Protein AF-A0A7S2T507-F1 (afdb_monomer_lite)

Sequence (105 aa):
SSRSRRGSNAIGRHHHHQTPARRMTPAATMGLSSGNIRRGAFILFEGVDRCGKSTQCKLLVQSLQSRGIEAELWRYPDRTTAIGQMIDKYLQSKEDMNDAAIHLL

pLDDT: mean 72.39, std 19.76, range [39.88, 98.56]

Radius of gyration: 39.28 Å; chains: 1; bounding box: 44×30×130 Å

Structure (mmCIF, N/CA/C/O backbone):
data_AF-A0A7S2T507-F1
#
_entry.id   AF-A0A7S2T507-F1
#
loop_
_atom_site.group_PDB
_atom_site.id
_atom_site.type_symbol
_atom_site.label_atom_id
_atom_site.label_alt_id
_atom_site.label_comp_id
_atom_site.label_asym_id
_atom_site.label_entity_id
_atom_site.label_seq_id
_atom_site.pdbx_PDB_ins_code
_atom_site.Cartn_x
_atom_site.Cartn_y
_atom_site.Cartn_z
_atom_site.occupancy
_atom_site.B_iso_or_equiv
_atom_site.auth_seq_id
_atom_site.auth_comp_id
_atom_site.auth_asym_id
_atom_site.auth_atom_id
_atom_site.pdbx_PDB_model_num
ATOM 1 N N . SER A 1 1 ? 25.177 -12.514 114.532 1.00 41.50 1 SER A N 1
ATOM 2 C CA . SER A 1 1 ? 24.387 -13.461 113.726 1.00 41.50 1 SER A CA 1
ATOM 3 C C . SER A 1 1 ? 24.716 -13.328 112.254 1.00 41.50 1 SER A C 1
ATOM 5 O O . SER A 1 1 ? 24.527 -12.253 111.709 1.00 41.50 1 SER A O 1
ATOM 7 N N . SER A 1 2 ? 25.248 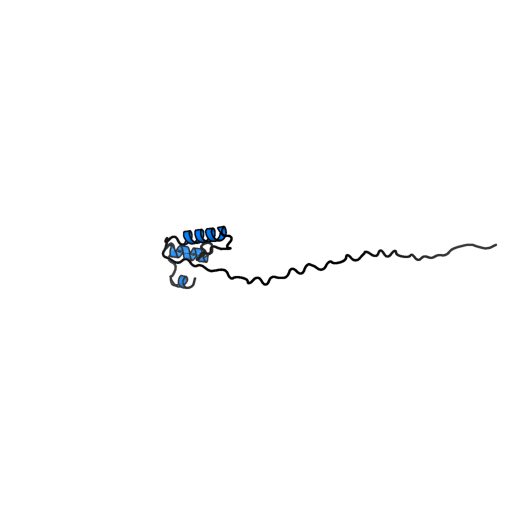-14.419 111.680 1.00 40.66 2 SER A N 1
ATOM 8 C CA . SER A 1 2 ? 25.050 -14.944 110.305 1.00 40.66 2 SER A CA 1
ATOM 9 C C . SER A 1 2 ? 25.061 -13.979 109.100 1.00 40.66 2 SER A C 1
ATOM 11 O O . SER A 1 2 ? 24.116 -13.232 108.894 1.00 40.66 2 SER A O 1
ATOM 13 N N . ARG A 1 3 ? 26.159 -13.997 108.314 1.00 42.72 3 ARG A N 1
ATOM 14 C CA . ARG A 1 3 ? 26.338 -14.621 106.961 1.00 42.72 3 ARG A CA 1
ATOM 15 C C . ARG A 1 3 ? 25.483 -13.981 105.843 1.00 42.72 3 ARG A C 1
ATOM 17 O O . ARG A 1 3 ? 24.271 -14.023 105.912 1.00 42.72 3 ARG A O 1
ATOM 24 N N . SER A 1 4 ? 26.037 -13.291 104.838 1.00 45.72 4 SER A N 1
ATOM 25 C CA . SER A 1 4 ? 26.939 -13.700 103.730 1.00 45.72 4 SER A CA 1
ATOM 26 C C . SER A 1 4 ? 26.265 -14.416 102.538 1.00 45.72 4 SER A C 1
ATOM 28 O O . SER A 1 4 ? 26.037 -15.617 102.602 1.00 45.72 4 SER A O 1
ATOM 30 N N . ARG A 1 5 ? 26.208 -13.665 101.419 1.00 48.84 5 ARG A N 1
ATOM 31 C CA . ARG A 1 5 ? 26.455 -14.010 99.991 1.00 48.84 5 ARG A CA 1
ATOM 32 C C . ARG A 1 5 ? 25.445 -14.828 99.143 1.00 48.84 5 ARG A C 1
ATOM 34 O O . ARG A 1 5 ? 25.267 -16.013 99.356 1.00 48.84 5 ARG A O 1
ATOM 41 N N . ARG A 1 6 ? 25.100 -14.170 98.013 1.00 43.81 6 ARG A N 1
ATOM 42 C CA . ARG A 1 6 ? 25.125 -14.580 96.576 1.00 43.81 6 ARG A CA 1
ATOM 43 C C . ARG A 1 6 ? 24.134 -15.617 96.009 1.00 43.81 6 ARG A C 1
ATOM 45 O O . ARG A 1 6 ? 24.029 -16.725 96.508 1.00 43.81 6 ARG A O 1
ATOM 52 N N . GLY A 1 7 ? 23.641 -15.274 94.805 1.00 39.88 7 GLY A N 1
ATOM 53 C CA . GLY A 1 7 ? 23.166 -16.169 93.728 1.00 39.88 7 GLY A CA 1
ATOM 54 C C . GLY A 1 7 ? 21.783 -15.755 93.198 1.00 39.88 7 GLY A C 1
ATOM 55 O O . GLY A 1 7 ? 20.830 -15.881 93.947 1.00 39.88 7 GLY A O 1
ATOM 56 N N . SER A 1 8 ? 21.650 -15.047 92.062 1.00 47.00 8 SER A N 1
ATOM 57 C CA . SER A 1 8 ? 21.448 -15.578 90.681 1.00 47.00 8 SER A CA 1
ATOM 58 C C . SER A 1 8 ? 20.099 -16.328 90.533 1.00 47.00 8 SER A C 1
ATOM 60 O O . SER A 1 8 ? 19.819 -17.185 91.351 1.00 47.00 8 SER A O 1
ATOM 62 N N . ASN A 1 9 ? 19.220 -16.144 89.537 1.00 41.12 9 ASN A N 1
ATOM 63 C CA . ASN A 1 9 ? 19.428 -15.826 88.125 1.00 41.12 9 ASN A CA 1
ATOM 64 C C . ASN A 1 9 ? 18.099 -15.447 87.399 1.00 41.12 9 ASN A C 1
ATOM 66 O O . ASN A 1 9 ? 17.014 -15.612 87.945 1.00 41.12 9 ASN A O 1
ATOM 70 N N . ALA A 1 10 ? 18.262 -14.967 86.161 1.00 47.50 10 ALA A N 1
ATOM 71 C CA . ALA A 1 10 ? 17.346 -14.448 85.129 1.00 47.50 10 ALA A CA 1
ATOM 72 C C . ALA A 1 10 ? 16.007 -15.174 84.822 1.00 47.50 10 ALA A C 1
ATOM 74 O O . ALA A 1 10 ? 15.852 -16.352 85.115 1.00 47.50 10 ALA A O 1
ATOM 75 N N . ILE A 1 11 ? 15.097 -14.491 84.096 1.00 49.03 11 ILE A N 1
ATOM 76 C CA . ILE A 1 11 ? 14.716 -14.784 82.684 1.00 49.03 11 ILE A CA 1
ATOM 77 C C . ILE A 1 11 ? 13.683 -13.745 82.181 1.00 49.03 11 ILE A C 1
ATOM 79 O O . ILE A 1 11 ? 12.682 -13.458 82.836 1.00 49.03 11 ILE A O 1
ATOM 83 N N . GLY A 1 12 ? 13.970 -13.157 81.014 1.00 48.12 12 GLY A N 1
ATOM 84 C CA . GLY A 1 12 ? 13.226 -12.064 80.384 1.00 48.12 12 GLY A CA 1
ATOM 85 C C . GLY A 1 12 ? 11.920 -12.477 79.699 1.00 48.12 12 GLY A C 1
ATOM 86 O O . GLY A 1 12 ? 11.729 -13.623 79.298 1.00 48.12 12 GLY A O 1
ATOM 87 N N . ARG A 1 13 ? 11.015 -11.505 79.544 1.00 49.97 13 ARG A N 1
ATOM 88 C CA . ARG A 1 13 ? 9.769 -11.633 78.779 1.00 49.97 13 ARG A CA 1
ATOM 89 C C . ARG A 1 13 ? 9.861 -10.770 77.523 1.00 49.97 13 ARG A C 1
ATOM 91 O O . ARG A 1 13 ? 9.996 -9.554 77.608 1.00 49.97 13 ARG A O 1
ATOM 98 N N . HIS A 1 14 ? 9.815 -11.428 76.369 1.00 43.94 14 HIS A N 1
ATOM 99 C CA . HIS A 1 14 ? 9.805 -10.807 75.049 1.00 43.94 14 HIS A CA 1
ATOM 100 C C . HIS A 1 14 ? 8.446 -10.151 74.758 1.00 43.94 14 HIS A C 1
ATOM 102 O O . HIS A 1 14 ? 7.394 -10.761 74.945 1.00 43.94 14 HIS A O 1
ATOM 108 N N . HIS A 1 15 ? 8.480 -8.907 74.275 1.00 49.88 15 HIS A N 1
ATOM 109 C CA . HIS A 1 15 ? 7.324 -8.178 73.760 1.00 49.88 15 HIS A CA 1
ATOM 110 C C . HIS A 1 15 ? 6.925 -8.716 72.375 1.00 49.88 15 HIS A C 1
ATOM 112 O O . HIS A 1 15 ? 7.705 -8.634 71.429 1.00 49.88 15 HIS A O 1
ATOM 118 N N . HIS A 1 16 ? 5.699 -9.232 72.241 1.00 45.53 16 HIS A N 1
ATOM 119 C CA . HIS A 1 16 ? 5.091 -9.546 70.946 1.00 45.53 16 HIS A CA 1
ATOM 120 C C . HIS A 1 16 ? 4.369 -8.312 70.393 1.00 45.53 16 HIS A C 1
ATOM 122 O O . HIS A 1 16 ? 3.363 -7.864 70.938 1.00 45.53 16 HIS A O 1
ATOM 128 N N . HIS A 1 17 ? 4.893 -7.769 69.297 1.00 48.47 17 HIS A N 1
ATOM 129 C CA . HIS A 1 17 ? 4.281 -6.700 68.516 1.00 48.47 17 HIS A CA 1
ATOM 130 C C . HIS A 1 17 ? 3.393 -7.343 67.436 1.00 48.47 17 HIS A C 1
ATOM 132 O O . HIS A 1 17 ? 3.904 -7.934 66.487 1.00 48.47 17 HIS A O 1
ATOM 138 N N . GLN A 1 18 ? 2.068 -7.303 67.608 1.00 47.41 18 GLN A N 1
ATOM 139 C CA . GLN A 1 18 ? 1.107 -7.728 66.582 1.00 47.41 18 GLN A CA 1
ATOM 140 C C . GLN A 1 18 ? 0.827 -6.562 65.628 1.00 47.41 18 GLN A C 1
ATOM 142 O O . GLN A 1 18 ? 0.365 -5.502 66.044 1.00 47.41 18 GLN A O 1
ATOM 147 N N . THR A 1 19 ? 1.109 -6.758 64.344 1.00 52.56 19 THR A N 1
ATOM 148 C CA . THR A 1 19 ? 0.754 -5.838 63.254 1.00 52.56 19 THR A CA 1
ATOM 149 C C . THR A 1 19 ? -0.685 -6.123 62.799 1.00 52.56 19 THR A C 1
ATOM 151 O O . THR A 1 19 ? -1.040 -7.297 62.672 1.00 52.56 19 THR A O 1
ATOM 154 N N . PRO A 1 20 ? -1.540 -5.118 62.528 1.00 52.94 20 PRO A N 1
ATOM 155 C CA . PRO A 1 2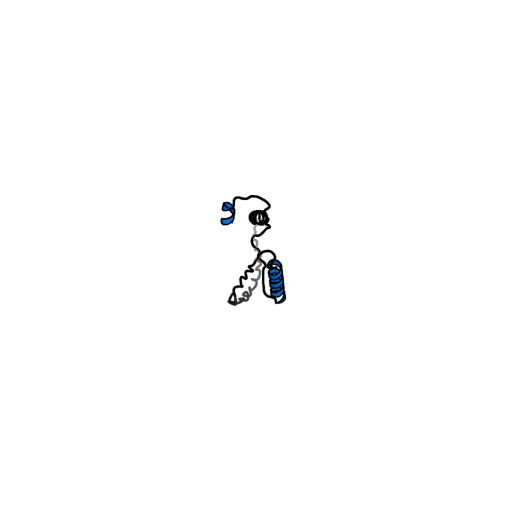0 ? -2.903 -5.380 62.078 1.00 52.94 20 PRO A CA 1
ATOM 156 C C . PRO A 1 20 ? -2.922 -5.843 60.614 1.00 52.94 20 PRO A C 1
ATOM 158 O O . PRO A 1 20 ? -2.289 -5.248 59.741 1.00 52.94 20 PRO A O 1
ATOM 161 N N . ALA A 1 21 ? -3.682 -6.904 60.340 1.00 54.44 21 ALA A N 1
ATOM 162 C CA . ALA A 1 21 ? -3.933 -7.399 58.994 1.00 54.44 21 ALA A CA 1
ATOM 163 C C . ALA A 1 21 ? -4.705 -6.349 58.173 1.00 54.44 21 ALA A C 1
ATOM 165 O O . ALA A 1 21 ? -5.840 -5.987 58.486 1.00 54.44 21 ALA A O 1
ATOM 166 N N . ARG A 1 22 ? -4.079 -5.849 57.103 1.00 53.53 22 ARG A N 1
ATOM 167 C CA . ARG A 1 22 ? -4.688 -4.936 56.131 1.00 53.53 22 ARG A CA 1
ATOM 168 C C . ARG A 1 22 ? -5.841 -5.655 55.421 1.00 53.53 22 ARG A C 1
ATOM 170 O O . ARG A 1 22 ? -5.624 -6.627 54.705 1.00 53.53 22 ARG A O 1
ATOM 177 N N . ARG A 1 23 ? -7.066 -5.162 55.621 1.00 52.69 23 ARG A N 1
ATOM 178 C CA . ARG A 1 23 ? -8.290 -5.629 54.955 1.00 52.69 23 ARG A CA 1
ATOM 179 C C . ARG A 1 23 ? -8.111 -5.531 53.434 1.00 52.69 23 ARG A C 1
ATOM 181 O O . ARG A 1 23 ? -8.061 -4.430 52.893 1.00 52.69 23 ARG A O 1
ATOM 188 N N . MET A 1 24 ? -7.980 -6.670 52.754 1.00 51.16 24 MET A N 1
ATOM 189 C CA . MET A 1 24 ? -7.990 -6.729 51.292 1.00 51.16 24 MET A CA 1
ATOM 190 C C . MET A 1 24 ? -9.420 -6.462 50.814 1.00 51.16 24 MET A C 1
ATOM 192 O O . MET A 1 24 ? -10.334 -7.230 51.104 1.00 51.16 24 MET A O 1
ATOM 196 N N . THR A 1 25 ? -9.630 -5.352 50.114 1.00 62.62 25 THR A N 1
ATOM 197 C CA . THR A 1 25 ? -10.830 -5.149 49.297 1.00 62.62 25 THR A CA 1
ATOM 198 C C . THR A 1 25 ? -10.776 -6.121 48.116 1.00 62.62 25 THR A C 1
ATOM 200 O O . THR A 1 25 ? -9.706 -6.239 47.510 1.00 62.62 25 THR A O 1
ATOM 203 N N . PRO A 1 26 ? -11.873 -6.809 47.756 1.00 51.44 26 PRO A N 1
ATOM 204 C CA . PRO A 1 26 ? -11.884 -7.619 46.550 1.00 51.44 26 PRO A CA 1
ATOM 205 C C . PRO A 1 26 ? -11.689 -6.694 45.346 1.00 51.44 26 PRO A C 1
ATOM 207 O O . PRO A 1 26 ? -12.319 -5.639 45.251 1.00 51.44 26 PRO A O 1
ATOM 210 N N . ALA A 1 27 ? -10.762 -7.072 44.466 1.00 58.72 27 ALA A N 1
ATOM 211 C CA . ALA A 1 27 ? -10.574 -6.429 43.178 1.00 58.72 27 ALA A CA 1
ATOM 212 C C . ALA A 1 27 ? -11.922 -6.402 42.450 1.00 58.72 27 ALA A C 1
ATOM 214 O O . ALA A 1 27 ? -12.609 -7.421 42.382 1.00 58.72 27 ALA A O 1
ATOM 215 N N . ALA A 1 28 ? -12.309 -5.231 41.946 1.00 57.88 28 ALA A N 1
ATOM 216 C CA . ALA A 1 28 ? -13.467 -5.105 41.082 1.00 57.88 28 ALA A CA 1
ATOM 217 C C . ALA A 1 28 ? -13.311 -6.102 39.929 1.00 57.88 28 ALA A C 1
ATOM 219 O O . ALA A 1 28 ? -12.367 -6.004 39.143 1.00 57.88 28 ALA A O 1
ATOM 220 N N . THR A 1 29 ? -14.213 -7.081 39.860 1.00 53.47 29 THR A N 1
ATOM 221 C CA . THR A 1 29 ? -14.377 -7.950 38.698 1.00 53.47 29 THR A CA 1
ATOM 222 C C . THR A 1 29 ? -14.739 -7.052 37.522 1.00 53.47 29 THR A C 1
ATOM 224 O O . THR A 1 29 ? -15.903 -6.722 37.306 1.00 53.47 29 THR A O 1
ATOM 227 N N . MET A 1 30 ? -13.723 -6.604 36.788 1.00 58.19 30 MET A N 1
ATOM 228 C CA . MET A 1 30 ? -13.877 -6.058 35.452 1.00 58.19 30 MET A CA 1
ATOM 229 C C . MET A 1 30 ? -14.452 -7.188 34.611 1.00 58.19 30 MET A C 1
ATOM 231 O O . MET A 1 30 ? -13.734 -8.109 34.224 1.00 58.19 30 MET A O 1
ATOM 235 N N . GLY A 1 31 ? -15.769 -7.163 34.407 1.00 55.50 31 GLY A N 1
ATOM 236 C CA . GLY A 1 31 ? -16.419 -8.056 33.467 1.00 55.50 31 GLY A CA 1
ATOM 237 C C . GLY A 1 31 ? -15.700 -7.921 32.133 1.00 55.50 31 GLY A C 1
ATOM 238 O O . GLY A 1 31 ? -15.701 -6.841 31.542 1.00 55.50 31 GLY A O 1
ATOM 239 N N . LEU A 1 32 ? -15.054 -8.999 31.683 1.00 59.16 32 LEU A N 1
ATOM 240 C CA . LEU A 1 32 ? -14.648 -9.112 30.293 1.00 59.16 32 LEU A CA 1
ATOM 241 C C . LEU A 1 32 ? -15.946 -9.097 29.494 1.00 59.16 32 LEU A C 1
ATOM 243 O O . LEU A 1 32 ? -16.630 -10.114 29.374 1.00 59.16 32 LEU A O 1
ATOM 247 N N . SER A 1 33 ? -16.316 -7.924 28.987 1.00 63.16 33 SER A N 1
ATOM 248 C CA . SER A 1 33 ? -17.284 -7.842 27.915 1.00 63.16 33 SER A CA 1
ATOM 249 C C . SER A 1 33 ? -16.728 -8.714 26.797 1.00 63.16 33 SER A C 1
ATOM 251 O O . SER A 1 33 ? -15.648 -8.464 26.263 1.00 63.16 33 SER A O 1
ATOM 253 N N . SER A 1 34 ? -17.440 -9.793 26.479 1.00 67.12 34 SER A N 1
ATOM 254 C CA . SER A 1 34 ? -17.199 -10.600 25.288 1.00 67.12 34 SER A CA 1
ATOM 255 C C . SER A 1 34 ? -17.592 -9.755 24.075 1.00 67.12 34 SER A C 1
ATOM 257 O O . SER A 1 34 ? -18.606 -9.986 23.422 1.00 67.12 34 SER A O 1
ATOM 259 N N . GLY A 1 35 ? -16.843 -8.678 23.840 1.00 65.38 35 GLY A N 1
ATOM 260 C CA . GLY A 1 35 ? -16.969 -7.855 22.659 1.00 65.38 35 GLY A CA 1
ATOM 261 C C . GLY A 1 35 ? -16.677 -8.755 21.476 1.00 65.38 35 GLY A C 1
ATOM 262 O O . GLY A 1 35 ? -15.590 -9.318 21.381 1.00 65.38 35 GLY A O 1
ATOM 263 N N . ASN A 1 36 ? -17.668 -8.935 20.608 1.00 70.75 36 ASN A N 1
ATOM 264 C CA . ASN A 1 36 ? -17.485 -9.616 19.336 1.00 70.75 36 ASN A CA 1
ATOM 265 C C . ASN A 1 36 ? -16.277 -8.987 18.628 1.00 70.75 36 ASN A C 1
ATOM 267 O O . ASN A 1 36 ? -16.375 -7.849 18.161 1.00 70.75 36 ASN A O 1
ATOM 271 N N . ILE A 1 37 ? -15.149 -9.704 18.567 1.00 73.31 37 ILE A N 1
ATOM 272 C CA . ILE A 1 37 ? -13.968 -9.264 17.824 1.00 73.31 37 ILE A CA 1
ATOM 273 C C . ILE A 1 37 ? -14.380 -9.239 16.355 1.00 73.31 37 ILE A C 1
ATOM 275 O O . ILE A 1 37 ? -14.495 -10.276 15.698 1.00 73.31 37 ILE A O 1
ATOM 279 N N . ARG A 1 38 ? -14.678 -8.047 15.840 1.00 82.94 38 ARG A N 1
ATOM 280 C CA . ARG A 1 38 ? -14.991 -7.870 14.426 1.00 82.94 38 ARG A CA 1
ATOM 281 C C . ARG A 1 38 ? -13.680 -7.924 13.653 1.00 82.94 38 ARG A C 1
ATOM 283 O O . ARG A 1 38 ? -12.779 -7.134 13.910 1.00 82.94 38 ARG A O 1
ATOM 290 N N . ARG A 1 39 ? -13.575 -8.875 12.722 1.00 91.38 39 ARG A N 1
ATOM 291 C CA . ARG A 1 39 ? -12.423 -8.988 11.817 1.00 91.38 39 ARG A CA 1
ATOM 292 C C . ARG A 1 39 ? -12.337 -7.753 10.914 1.00 91.38 39 ARG A C 1
ATOM 294 O O . ARG A 1 39 ? -13.369 -7.244 10.478 1.00 91.38 39 ARG A O 1
ATOM 301 N N . GLY A 1 40 ? -11.115 -7.312 10.624 1.00 92.94 40 GLY A N 1
ATOM 302 C CA . GLY A 1 40 ? -10.846 -6.289 9.612 1.00 92.94 40 GLY A CA 1
ATOM 303 C C . GLY A 1 40 ? -11.052 -6.802 8.181 1.00 92.94 40 GLY A C 1
ATOM 304 O O . GLY A 1 40 ? -11.294 -7.991 7.959 1.00 92.94 40 GLY A O 1
ATOM 305 N N . ALA A 1 41 ? -10.942 -5.895 7.208 1.00 95.00 41 ALA A N 1
ATOM 306 C CA . ALA A 1 41 ? -10.981 -6.209 5.780 1.00 95.00 41 ALA A CA 1
ATOM 307 C C . ALA A 1 41 ? -9.572 -6.156 5.170 1.00 95.00 41 ALA A C 1
ATOM 309 O O . ALA A 1 41 ? -8.795 -5.260 5.491 1.00 95.00 41 ALA A O 1
ATOM 310 N N . PHE A 1 42 ? -9.274 -7.080 4.254 1.00 95.88 42 PHE A N 1
ATOM 311 C CA . PHE A 1 42 ? -8.066 -7.046 3.429 1.00 95.88 42 PHE A CA 1
ATOM 312 C C . PHE A 1 42 ? -8.428 -6.567 2.020 1.00 95.88 42 PHE A C 1
ATOM 314 O O . PHE A 1 42 ? -9.270 -7.173 1.358 1.00 95.88 42 PHE A O 1
ATOM 321 N N . ILE A 1 43 ? -7.827 -5.457 1.584 1.00 95.81 43 ILE A N 1
ATOM 322 C CA . ILE A 1 43 ? -8.130 -4.797 0.308 1.00 95.81 43 ILE A CA 1
ATOM 323 C C . ILE A 1 43 ? -6.872 -4.819 -0.561 1.00 95.81 43 ILE A C 1
ATOM 325 O O . ILE A 1 43 ? -5.851 -4.242 -0.187 1.00 95.81 43 ILE A O 1
ATOM 329 N N . LEU A 1 44 ? -6.963 -5.456 -1.730 1.00 95.56 44 LEU A N 1
ATOM 330 C CA . LEU A 1 44 ? -5.884 -5.541 -2.713 1.00 95.56 44 LEU A CA 1
ATOM 331 C C . LEU A 1 44 ? -6.142 -4.578 -3.879 1.00 95.56 44 LEU A C 1
ATOM 333 O O . LEU A 1 44 ? -7.250 -4.518 -4.410 1.00 95.56 44 LEU A O 1
ATOM 337 N N . PHE A 1 45 ? -5.108 -3.842 -4.287 1.00 94.19 45 PHE A N 1
ATOM 338 C CA . PHE A 1 45 ? -5.140 -2.956 -5.451 1.00 94.19 45 PHE A CA 1
ATOM 339 C C . PHE A 1 45 ? -4.294 -3.552 -6.576 1.00 94.19 45 PHE A C 1
ATOM 341 O O . PHE A 1 45 ? -3.070 -3.590 -6.466 1.00 94.19 45 PHE A O 1
ATOM 348 N N . GLU A 1 46 ? -4.947 -3.937 -7.670 1.00 91.44 46 GLU A N 1
ATOM 349 C CA . GLU A 1 46 ? -4.318 -4.507 -8.867 1.00 91.44 46 GLU A CA 1
ATOM 350 C C . GLU A 1 46 ? -4.362 -3.548 -10.061 1.00 91.44 46 GLU A C 1
ATOM 352 O O . GLU A 1 46 ? -5.172 -2.620 -10.115 1.00 91.44 46 GLU A O 1
ATOM 357 N N . GLY A 1 47 ? -3.470 -3.755 -11.032 1.00 91.00 47 GLY A N 1
ATOM 358 C CA . GLY A 1 47 ? -3.463 -2.993 -12.284 1.00 91.00 47 GLY A CA 1
ATOM 359 C C . GLY A 1 47 ? -2.081 -2.799 -12.904 1.00 91.00 47 GLY A C 1
ATOM 360 O O . GLY A 1 47 ? -1.054 -3.093 -12.292 1.00 91.00 47 GLY A O 1
ATOM 361 N N . VAL A 1 48 ? -2.060 -2.241 -14.116 1.00 89.25 48 VAL A N 1
ATOM 362 C CA . VAL A 1 48 ? -0.846 -2.043 -14.932 1.00 89.25 48 VAL A CA 1
ATOM 363 C C . VAL A 1 48 ? 0.195 -1.123 -14.279 1.00 89.25 48 VAL A C 1
ATOM 365 O O . VAL A 1 48 ? -0.106 -0.389 -13.329 1.00 89.25 48 VAL A O 1
ATOM 368 N N . ASP A 1 49 ? 1.442 -1.156 -14.763 1.00 85.25 49 ASP A N 1
ATOM 369 C CA . ASP A 1 49 ? 2.494 -0.278 -14.240 1.00 85.25 49 ASP A CA 1
ATOM 370 C C . ASP A 1 49 ? 2.077 1.201 -14.326 1.00 85.25 49 ASP A C 1
ATOM 372 O O . ASP A 1 49 ? 1.392 1.628 -15.255 1.00 85.25 49 ASP A O 1
ATOM 376 N N . ARG A 1 50 ? 2.449 1.979 -13.304 1.00 85.56 50 ARG A N 1
ATOM 377 C CA . ARG A 1 50 ? 2.165 3.424 -13.186 1.00 85.56 50 ARG A CA 1
ATOM 378 C C . ARG A 1 50 ? 0.686 3.844 -13.232 1.00 85.56 50 ARG A C 1
ATOM 380 O O . ARG A 1 50 ? 0.422 5.040 -13.258 1.00 85.56 50 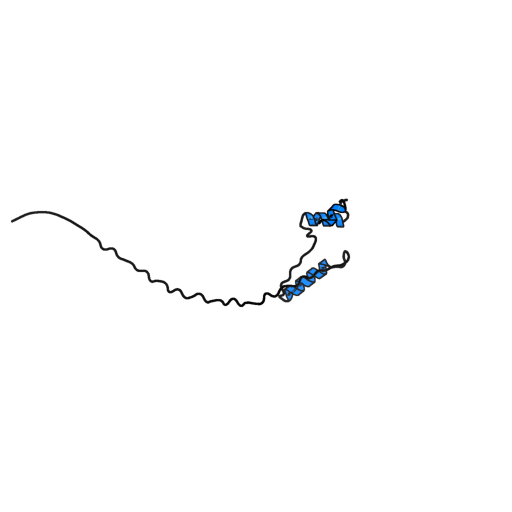ARG A O 1
ATOM 387 N N . CYS A 1 51 ? -0.291 2.938 -13.100 1.00 94.69 51 CYS A N 1
ATOM 388 C CA . CYS A 1 51 ? -1.717 3.317 -13.040 1.00 94.69 51 CYS A CA 1
ATOM 389 C C . CYS A 1 51 ? -2.161 4.016 -11.732 1.00 94.69 51 CYS A C 1
ATOM 391 O O . CYS A 1 51 ? -3.339 4.307 -11.550 1.00 94.69 51 CYS A O 1
ATOM 393 N N . GLY A 1 52 ? -1.236 4.288 -10.804 1.00 95.50 52 GLY A N 1
ATOM 394 C CA . GLY A 1 52 ? -1.515 5.071 -9.594 1.00 95.50 52 GLY A CA 1
ATOM 395 C C . GLY A 1 52 ? -1.896 4.272 -8.342 1.00 95.50 52 GLY A C 1
ATOM 396 O O . GLY A 1 52 ? -2.249 4.887 -7.337 1.00 95.50 52 GLY A O 1
ATOM 397 N N . LYS A 1 53 ? -1.763 2.936 -8.346 1.00 95.88 53 LYS A N 1
ATOM 398 C CA . LYS A 1 53 ? -2.073 2.052 -7.195 1.00 95.88 53 LYS A CA 1
ATOM 399 C C . LYS A 1 53 ? -1.482 2.566 -5.882 1.00 95.88 53 LYS A C 1
ATOM 401 O O . LYS A 1 53 ? -2.208 2.822 -4.931 1.00 95.88 53 LYS A O 1
ATOM 406 N N . SER A 1 54 ? -0.171 2.823 -5.859 1.00 93.88 54 SER A N 1
ATOM 407 C CA . SER A 1 54 ? 0.541 3.299 -4.665 1.00 93.88 54 SER A CA 1
ATOM 408 C C . SER A 1 54 ? -0.010 4.614 -4.110 1.00 93.88 54 SER A C 1
ATOM 410 O O . SER A 1 54 ? 0.027 4.825 -2.900 1.00 93.88 54 SER A O 1
ATOM 412 N N . THR A 1 55 ? -0.498 5.504 -4.976 1.00 96.94 55 THR A N 1
ATOM 413 C CA . THR A 1 55 ? -1.136 6.759 -4.566 1.00 96.94 55 THR A CA 1
ATOM 414 C C . THR A 1 55 ? -2.502 6.478 -3.955 1.00 96.94 55 THR A C 1
ATOM 416 O O . THR A 1 55 ? -2.780 6.941 -2.852 1.00 96.94 55 THR A O 1
ATOM 419 N N . GLN A 1 56 ? -3.322 5.664 -4.621 1.00 98.00 56 GLN A N 1
ATOM 420 C CA . GLN A 1 56 ? -4.669 5.334 -4.156 1.00 98.00 56 GLN A CA 1
ATOM 421 C C . GLN A 1 56 ? -4.661 4.566 -2.830 1.00 98.00 56 GLN A C 1
ATOM 423 O O . GLN A 1 56 ? -5.412 4.922 -1.925 1.00 98.00 56 GLN A O 1
ATOM 428 N N . CYS A 1 57 ? -3.755 3.601 -2.643 1.00 97.12 57 CYS A N 1
ATOM 429 C CA . CYS A 1 57 ? -3.642 2.890 -1.369 1.00 97.12 57 CYS A CA 1
ATOM 430 C C . CYS A 1 57 ? -3.294 3.840 -0.208 1.00 97.12 57 CYS A C 1
ATOM 432 O O . CYS A 1 57 ? -3.867 3.727 0.873 1.00 97.12 57 CYS A O 1
ATOM 434 N N . LYS A 1 58 ? -2.379 4.801 -0.423 1.00 97.69 58 LYS A N 1
ATOM 435 C CA . LYS A 1 58 ? -2.016 5.804 0.598 1.00 97.69 58 LYS A CA 1
ATOM 436 C C . LYS A 1 58 ? -3.205 6.693 0.962 1.00 97.69 58 LYS A C 1
ATOM 438 O O . LYS A 1 58 ? -3.446 6.914 2.146 1.00 97.69 58 LYS A O 1
ATOM 443 N N . LEU A 1 59 ? -3.941 7.178 -0.041 1.00 98.38 59 LEU A N 1
ATOM 444 C CA . LEU A 1 59 ? -5.126 8.016 0.166 1.00 98.38 59 LEU A CA 1
ATOM 445 C C . LEU A 1 59 ? -6.233 7.256 0.904 1.00 98.38 59 LEU A C 1
ATOM 447 O O . LEU A 1 59 ? -6.843 7.808 1.819 1.00 98.38 59 LEU A O 1
ATOM 451 N N . LEU A 1 60 ? -6.457 5.984 0.560 1.00 98.25 60 LEU A N 1
ATOM 452 C CA . LEU A 1 60 ? -7.434 5.141 1.245 1.00 98.25 60 LEU A CA 1
ATOM 453 C C . LEU A 1 60 ? -7.091 4.979 2.730 1.00 98.25 60 LEU A C 1
ATOM 455 O O . LEU A 1 60 ? -7.948 5.212 3.577 1.00 98.25 60 LEU A O 1
ATOM 459 N N . VAL A 1 61 ? -5.845 4.623 3.055 1.00 98.12 61 VAL A N 1
ATOM 460 C CA . VAL A 1 61 ? -5.414 4.445 4.452 1.00 98.12 61 VAL A CA 1
ATOM 461 C C . VAL A 1 61 ? -5.560 5.747 5.242 1.00 98.12 61 VAL A C 1
ATOM 463 O O . VAL A 1 61 ? -6.153 5.732 6.318 1.00 98.12 61 VAL A O 1
ATOM 466 N N . GLN A 1 62 ? -5.125 6.884 4.688 1.00 98.44 62 GLN A N 1
ATOM 467 C CA . GLN A 1 62 ? -5.305 8.195 5.325 1.00 98.44 62 GLN A CA 1
ATOM 468 C C . GLN A 1 62 ? -6.784 8.532 5.565 1.00 98.44 62 GLN A C 1
ATOM 470 O O . GLN A 1 62 ? -7.136 9.041 6.627 1.00 98.44 62 GLN A O 1
ATOM 475 N N . SER A 1 63 ? -7.660 8.228 4.602 1.00 98.56 63 SER A N 1
ATOM 476 C CA . SER A 1 63 ? -9.105 8.459 4.720 1.00 98.56 63 SER A CA 1
ATOM 477 C C . SER A 1 63 ? -9.774 7.555 5.763 1.00 98.56 63 SER A C 1
ATOM 479 O O . SER A 1 63 ? -10.693 7.989 6.455 1.00 98.56 63 SER A O 1
ATOM 481 N N . LEU A 1 64 ? -9.331 6.303 5.901 1.00 98.12 64 LEU A N 1
ATOM 482 C CA . LEU A 1 64 ? -9.827 5.393 6.937 1.00 98.12 64 LEU A CA 1
ATOM 483 C C . LEU A 1 64 ? -9.382 5.856 8.328 1.00 98.12 64 LEU A C 1
ATOM 485 O O . LEU A 1 64 ? -10.214 5.993 9.226 1.00 98.12 64 LEU A O 1
ATOM 489 N N . GLN A 1 65 ? -8.101 6.191 8.473 1.00 98.00 65 GLN A N 1
ATOM 490 C CA . GLN A 1 65 ? -7.531 6.667 9.731 1.00 98.00 65 GLN A CA 1
ATOM 491 C C . GLN A 1 65 ? -8.158 7.993 10.182 1.00 98.00 65 GLN A C 1
ATOM 493 O O . GLN A 1 65 ? -8.481 8.142 11.359 1.00 98.00 65 GLN A O 1
ATOM 498 N N . SER A 1 66 ? -8.432 8.929 9.264 1.00 98.31 66 SER A N 1
ATOM 499 C CA . SER A 1 66 ? -9.113 10.191 9.600 1.00 98.31 66 SER A CA 1
ATOM 500 C C . SER A 1 66 ? -10.557 10.000 10.077 1.00 98.31 66 SER A C 1
ATOM 502 O O . SER A 1 66 ? -11.107 10.871 10.749 1.00 98.31 66 SER A O 1
ATOM 504 N N . ARG A 1 67 ? -11.164 8.846 9.781 1.00 98.12 67 ARG A N 1
ATOM 505 C CA . ARG A 1 67 ? -12.490 8.432 10.261 1.00 98.12 67 ARG A CA 1
ATOM 506 C C . ARG A 1 67 ? -12.433 7.570 11.528 1.00 98.12 67 ARG A C 1
ATOM 508 O O . ARG A 1 67 ? -13.464 7.038 11.933 1.00 98.12 67 ARG A O 1
ATOM 515 N N . GLY A 1 68 ? -11.256 7.410 12.137 1.00 97.12 68 GLY A N 1
ATOM 516 C CA . GLY A 1 68 ? -11.055 6.579 13.327 1.00 97.12 68 GLY A CA 1
ATOM 517 C C . GLY A 1 68 ? -11.091 5.073 13.052 1.00 97.12 68 GLY A C 1
ATOM 518 O O . GLY A 1 68 ? -11.295 4.293 13.978 1.00 97.12 68 GLY A O 1
ATOM 519 N N . ILE A 1 69 ? -10.927 4.655 11.793 1.00 96.88 69 ILE A N 1
ATOM 520 C CA . ILE A 1 69 ? -10.852 3.243 11.409 1.00 96.88 69 ILE A CA 1
ATOM 521 C C . ILE A 1 69 ? -9.379 2.839 11.357 1.00 96.88 69 ILE A C 1
ATOM 523 O O . ILE A 1 69 ? -8.591 3.440 10.626 1.00 96.88 69 ILE A O 1
ATOM 527 N N . GLU A 1 70 ? -9.019 1.805 12.115 1.00 96.06 70 GLU A N 1
ATOM 528 C CA . GLU A 1 70 ? -7.682 1.216 12.075 1.00 96.06 70 GLU A CA 1
ATOM 529 C C . GLU A 1 70 ? -7.408 0.626 10.684 1.00 96.06 70 GLU A C 1
ATOM 531 O O . GLU A 1 70 ? -8.183 -0.182 10.166 1.00 96.06 70 GLU A O 1
ATOM 536 N N . ALA A 1 71 ? -6.326 1.079 10.054 1.00 97.25 71 ALA A N 1
ATOM 537 C CA . ALA A 1 71 ? -5.934 0.661 8.717 1.00 97.25 71 ALA A CA 1
ATOM 538 C C . ALA A 1 71 ? -4.416 0.739 8.560 1.00 97.25 71 ALA A C 1
ATOM 540 O O . ALA A 1 71 ? -3.788 1.717 8.977 1.00 97.25 71 ALA A O 1
ATOM 541 N N . GLU A 1 72 ? -3.853 -0.262 7.890 1.00 96.31 72 GLU A N 1
ATOM 542 C CA . GLU A 1 72 ? -2.425 -0.381 7.612 1.00 96.31 72 GLU A CA 1
ATOM 543 C C . GLU A 1 72 ? -2.170 -0.496 6.108 1.00 96.31 72 GLU A C 1
ATOM 545 O O . GLU A 1 72 ? -2.946 -1.100 5.366 1.00 96.31 72 GLU A O 1
ATOM 550 N N . LEU A 1 73 ? -1.053 0.074 5.654 1.00 95.56 73 LEU A N 1
ATOM 551 C CA . LEU A 1 73 ? -0.618 -0.018 4.265 1.00 95.56 73 LEU A CA 1
ATOM 552 C C . LEU A 1 73 ? 0.421 -1.131 4.111 1.00 95.56 73 LEU A C 1
ATOM 554 O O . LEU A 1 73 ? 1.547 -0.987 4.578 1.00 95.56 73 LEU A O 1
ATOM 558 N N . TRP A 1 74 ? 0.079 -2.163 3.349 1.00 92.94 74 TRP A N 1
ATOM 559 C CA . TRP A 1 74 ? 0.997 -3.236 2.968 1.00 92.94 74 TRP A CA 1
ATOM 560 C C . TRP A 1 74 ? 1.384 -3.110 1.489 1.00 92.94 74 TRP A C 1
ATOM 562 O O . TRP A 1 74 ? 0.587 -2.657 0.664 1.00 92.94 74 TRP A O 1
ATOM 572 N N . ARG A 1 75 ? 2.627 -3.464 1.139 1.00 87.44 75 ARG A N 1
ATOM 573 C CA . ARG A 1 75 ? 3.120 -3.470 -0.249 1.00 87.44 75 ARG A CA 1
ATOM 574 C C . ARG A 1 75 ? 3.918 -4.735 -0.514 1.00 87.44 75 ARG A C 1
ATOM 576 O O . ARG A 1 75 ? 4.730 -5.125 0.317 1.00 87.44 75 ARG A O 1
ATOM 583 N N . TYR A 1 76 ? 3.722 -5.308 -1.694 1.00 82.50 76 TYR A N 1
ATOM 584 C CA . TYR A 1 76 ? 4.503 -6.432 -2.190 1.00 82.50 76 TYR A CA 1
ATOM 585 C C . TYR A 1 76 ? 5.040 -6.117 -3.605 1.00 82.50 76 TYR A C 1
ATOM 587 O O . TYR A 1 76 ? 4.321 -5.487 -4.387 1.00 82.50 76 TYR A O 1
ATOM 595 N N . PRO A 1 77 ? 6.285 -6.506 -3.942 1.00 79.88 77 PRO A N 1
ATOM 596 C CA . PRO A 1 77 ? 7.297 -7.003 -3.011 1.00 79.88 77 PRO A CA 1
ATOM 597 C C . PRO A 1 77 ? 7.727 -5.898 -2.036 1.00 79.88 77 PRO A C 1
ATOM 599 O O . PRO A 1 77 ? 7.749 -4.712 -2.386 1.00 79.88 77 PRO A O 1
ATOM 602 N N . ASP A 1 78 ? 8.077 -6.275 -0.805 1.00 79.06 78 ASP A N 1
ATOM 603 C CA . ASP A 1 78 ? 8.721 -5.340 0.115 1.00 79.06 78 ASP A CA 1
ATOM 604 C C . ASP A 1 78 ? 10.153 -5.081 -0.361 1.00 79.06 78 ASP A C 1
ATOM 606 O O . ASP A 1 78 ? 11.079 -5.839 -0.071 1.00 79.06 78 ASP A O 1
ATOM 610 N N . ARG A 1 79 ? 10.329 -3.978 -1.092 1.00 76.44 79 ARG A N 1
ATOM 611 C CA . ARG A 1 79 ? 11.607 -3.540 -1.673 1.00 76.44 79 ARG A CA 1
ATOM 612 C C . ARG A 1 79 ? 12.662 -3.145 -0.637 1.00 76.44 79 ARG A C 1
ATOM 614 O O . ARG A 1 79 ? 13.764 -2.773 -1.021 1.00 76.44 79 ARG A O 1
ATOM 621 N N . THR A 1 80 ? 12.352 -3.178 0.657 1.00 76.88 80 THR A N 1
ATOM 622 C CA . THR A 1 80 ? 13.361 -3.022 1.712 1.00 76.88 80 THR A CA 1
ATOM 623 C C . THR A 1 80 ? 14.039 -4.349 2.053 1.00 76.88 80 THR A C 1
ATOM 625 O O . THR A 1 80 ? 15.193 -4.350 2.477 1.00 76.88 80 THR A O 1
ATOM 628 N N . THR A 1 81 ? 13.378 -5.478 1.789 1.00 80.31 81 THR A N 1
ATOM 629 C CA . THR A 1 81 ? 13.943 -6.818 1.988 1.00 80.31 81 THR A CA 1
ATOM 630 C C . THR A 1 81 ? 14.927 -7.177 0.876 1.00 80.31 81 THR A C 1
ATOM 632 O O . THR A 1 81 ? 14.776 -6.737 -0.263 1.00 80.31 81 THR A O 1
ATOM 635 N N . ALA A 1 82 ? 15.917 -8.026 1.172 1.00 81.00 82 ALA A N 1
ATOM 636 C CA . ALA A 1 82 ? 16.876 -8.498 0.167 1.00 81.00 82 ALA A CA 1
ATOM 637 C C . ALA A 1 82 ? 16.182 -9.180 -1.032 1.00 81.00 82 ALA A C 1
ATOM 639 O O . ALA A 1 82 ? 16.550 -8.940 -2.181 1.00 81.00 82 ALA A O 1
ATOM 640 N N . ILE A 1 83 ? 15.132 -9.966 -0.766 1.00 81.12 83 ILE A N 1
ATOM 641 C CA . ILE A 1 83 ? 14.317 -10.624 -1.797 1.00 81.12 83 ILE A CA 1
ATOM 642 C C . ILE A 1 83 ? 13.560 -9.582 -2.627 1.00 81.12 83 ILE A C 1
ATOM 644 O O . ILE A 1 83 ? 13.618 -9.603 -3.854 1.00 81.12 83 ILE A O 1
ATOM 648 N N . GLY A 1 84 ? 12.896 -8.618 -1.987 1.00 79.88 84 GLY A N 1
ATOM 649 C CA . GLY A 1 84 ? 12.142 -7.603 -2.717 1.00 79.88 84 GLY A CA 1
ATOM 650 C C . GLY A 1 84 ? 13.017 -6.643 -3.525 1.00 79.88 84 GLY A C 1
ATOM 651 O O . GLY A 1 84 ? 12.575 -6.175 -4.572 1.00 79.88 84 GLY A O 1
ATOM 652 N N . GLN A 1 85 ? 14.259 -6.386 -3.100 1.00 79.44 85 GLN A N 1
ATOM 653 C CA . GLN A 1 85 ? 15.247 -5.658 -3.907 1.00 79.44 85 GLN A CA 1
ATOM 654 C C . GLN A 1 85 ? 15.670 -6.452 -5.146 1.00 79.44 85 GLN A C 1
ATOM 656 O O . GLN A 1 85 ? 15.798 -5.873 -6.223 1.00 79.44 85 GLN A O 1
ATOM 661 N N . MET A 1 86 ? 15.868 -7.767 -5.011 1.00 78.69 86 MET A N 1
ATOM 662 C CA . MET A 1 86 ? 16.192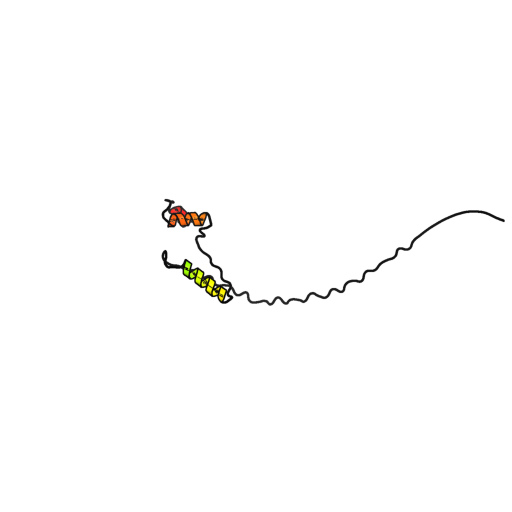 -8.651 -6.135 1.00 78.69 86 MET A CA 1
ATOM 663 C C . MET A 1 86 ? 15.065 -8.656 -7.178 1.00 78.69 86 MET A C 1
ATOM 665 O O . MET A 1 86 ? 15.323 -8.424 -8.358 1.00 78.69 86 MET A O 1
ATOM 669 N N . ILE A 1 87 ? 13.811 -8.806 -6.736 1.00 77.12 87 ILE A N 1
ATOM 670 C CA . ILE A 1 87 ? 12.629 -8.741 -7.612 1.00 77.12 87 ILE A CA 1
ATOM 671 C C . ILE A 1 87 ? 12.525 -7.366 -8.290 1.00 77.12 87 ILE A C 1
ATOM 673 O O . ILE A 1 87 ? 12.291 -7.282 -9.494 1.00 77.12 87 ILE A O 1
ATOM 677 N N . ASP A 1 88 ? 12.726 -6.272 -7.548 1.00 75.69 88 ASP A N 1
ATOM 678 C CA . ASP A 1 88 ? 12.653 -4.912 -8.097 1.00 75.69 88 ASP A CA 1
ATOM 679 C C . ASP A 1 88 ? 13.713 -4.651 -9.179 1.00 75.69 88 ASP A C 1
ATOM 681 O O . ASP A 1 88 ? 13.408 -4.042 -10.205 1.00 75.69 88 ASP A O 1
ATOM 685 N N . LYS A 1 89 ? 14.944 -5.140 -8.987 1.00 77.94 89 LYS A N 1
ATOM 686 C CA . LYS A 1 89 ? 16.018 -5.044 -9.987 1.00 77.94 89 LYS A CA 1
ATOM 687 C C . LYS A 1 89 ? 15.693 -5.810 -11.266 1.00 77.94 89 LYS A C 1
ATOM 689 O O . LYS A 1 89 ? 15.912 -5.272 -12.353 1.00 77.94 89 LYS A O 1
ATOM 694 N N . TYR A 1 90 ? 15.151 -7.020 -11.137 1.00 73.44 90 TYR A N 1
ATOM 695 C CA . TYR A 1 90 ? 14.728 -7.818 -12.284 1.00 73.44 90 TYR A CA 1
ATOM 696 C C . TYR A 1 90 ? 13.598 -7.137 -13.064 1.00 73.44 90 TYR A C 1
ATOM 698 O O . TYR A 1 90 ? 13.707 -6.950 -14.273 1.00 73.44 90 TYR A O 1
ATOM 706 N N . LEU A 1 91 ? 12.546 -6.677 -12.375 1.00 72.50 91 LEU A N 1
ATOM 707 C CA . LEU A 1 91 ? 11.412 -5.992 -13.013 1.00 72.50 91 LEU A CA 1
ATOM 708 C C . LEU A 1 91 ? 11.815 -4.674 -13.693 1.00 72.50 91 LEU A C 1
ATOM 710 O O . LEU A 1 91 ? 11.129 -4.212 -14.601 1.00 72.50 91 LEU A O 1
ATOM 714 N N . GLN A 1 92 ? 12.918 -4.060 -13.259 1.00 74.12 92 GLN A N 1
ATOM 715 C CA . GLN A 1 92 ? 13.509 -2.876 -13.890 1.00 74.12 92 GLN A CA 1
ATOM 716 C C . GLN A 1 92 ? 14.508 -3.211 -15.012 1.00 74.12 92 GLN A C 1
ATOM 718 O O . GLN A 1 92 ? 15.153 -2.291 -15.519 1.00 74.12 92 GLN A O 1
ATOM 723 N N . SER A 1 93 ? 14.655 -4.487 -15.389 1.00 65.75 93 SER A N 1
ATOM 724 C CA . SER A 1 93 ? 15.576 -4.971 -16.430 1.00 65.75 93 SER A CA 1
ATOM 725 C C . SER A 1 93 ? 17.038 -4.576 -16.186 1.00 65.75 93 SER A C 1
ATOM 727 O O . SER A 1 93 ? 17.782 -4.303 -17.126 1.00 65.75 93 SER A O 1
ATOM 729 N N . LYS A 1 94 ? 17.451 -4.478 -14.913 1.00 58.84 94 LYS A N 1
ATOM 730 C CA . LYS A 1 94 ? 18.799 -4.019 -14.532 1.00 58.84 94 LYS A CA 1
ATOM 731 C C . LYS A 1 94 ? 19.828 -5.139 -14.378 1.00 58.84 94 LYS A C 1
ATOM 733 O O . LYS A 1 94 ? 21.015 -4.834 -14.340 1.00 58.84 94 LYS A O 1
ATOM 738 N N . GLU A 1 95 ? 19.401 -6.396 -14.293 1.00 55.09 95 GLU A N 1
ATOM 739 C CA . GLU A 1 95 ? 20.270 -7.578 -14.235 1.00 55.09 95 GLU A CA 1
ATOM 740 C C . GLU A 1 95 ? 19.592 -8.737 -14.995 1.00 55.09 95 GLU A C 1
ATOM 742 O O . GLU A 1 95 ? 18.400 -8.980 -14.794 1.00 55.09 95 GLU A O 1
ATOM 747 N N . ASP A 1 96 ? 20.342 -9.448 -15.848 1.00 53.84 96 ASP A N 1
ATOM 748 C CA . ASP A 1 96 ? 19.900 -10.701 -16.478 1.00 53.84 96 ASP A CA 1
ATOM 749 C C . ASP A 1 96 ? 19.882 -11.806 -15.411 1.00 53.84 96 ASP A C 1
ATOM 751 O O . ASP A 1 96 ? 20.897 -12.446 -15.124 1.00 53.84 96 ASP A O 1
ATOM 755 N N . MET A 1 97 ? 18.731 -12.014 -14.774 1.00 56.12 97 MET A N 1
ATOM 756 C CA . MET A 1 97 ? 18.503 -13.157 -13.891 1.00 56.12 97 MET A CA 1
ATOM 757 C C . MET A 1 97 ? 17.686 -14.227 -14.614 1.00 56.12 97 MET A C 1
ATOM 759 O O . MET A 1 97 ? 16.735 -13.919 -15.320 1.00 56.12 97 MET A O 1
ATOM 763 N N . ASN A 1 98 ? 18.066 -15.493 -14.423 1.00 58.41 98 ASN A N 1
ATOM 764 C CA . ASN A 1 98 ? 17.397 -16.649 -15.018 1.00 58.41 98 ASN A CA 1
ATOM 765 C C . ASN A 1 98 ? 15.915 -16.698 -14.595 1.00 58.41 98 ASN A C 1
ATOM 767 O O . ASN A 1 98 ? 15.623 -16.860 -13.407 1.00 58.41 98 ASN A O 1
ATOM 771 N N . ASP A 1 99 ? 15.006 -16.603 -15.569 1.00 58.56 99 ASP A N 1
ATOM 772 C CA . ASP A 1 99 ? 13.545 -16.531 -15.394 1.00 58.56 99 ASP A CA 1
ATOM 773 C C . ASP A 1 99 ? 12.973 -17.636 -14.485 1.00 58.56 99 ASP A C 1
ATOM 775 O O . ASP A 1 99 ? 11.978 -17.439 -13.785 1.00 58.56 99 ASP A O 1
ATOM 779 N N . ALA A 1 100 ? 13.639 -18.795 -14.425 1.00 58.47 100 ALA A N 1
ATOM 780 C CA . ALA A 1 100 ? 13.240 -19.920 -13.581 1.00 58.47 100 ALA A CA 1
ATOM 781 C C . ALA A 1 100 ? 13.295 -19.625 -12.067 1.00 58.47 100 ALA A C 1
ATOM 783 O O . ALA A 1 100 ? 12.548 -20.232 -11.303 1.00 58.47 100 ALA A O 1
ATOM 784 N N . ALA A 1 101 ? 14.153 -18.704 -11.615 1.00 55.44 101 ALA A N 1
ATOM 785 C CA . ALA A 1 101 ? 14.294 -18.372 -10.194 1.00 55.44 101 ALA A CA 1
ATOM 786 C C . ALA A 1 101 ? 13.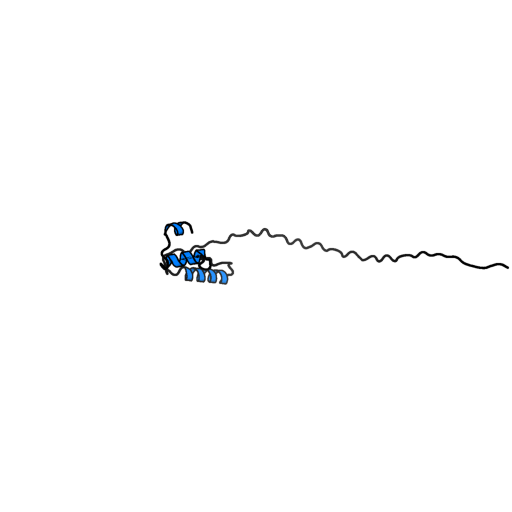163 -17.471 -9.668 1.00 55.44 101 ALA A C 1
ATOM 788 O O . ALA A 1 101 ? 12.953 -17.386 -8.462 1.00 55.44 101 ALA A O 1
ATOM 789 N N . ILE A 1 102 ? 12.427 -16.809 -10.561 1.00 54.69 102 ILE A N 1
ATOM 790 C CA . ILE A 1 102 ? 11.484 -15.736 -10.213 1.00 54.69 102 ILE A CA 1
ATOM 791 C C . ILE A 1 102 ? 10.071 -16.269 -10.028 1.00 54.69 102 ILE A C 1
ATOM 793 O O . ILE A 1 102 ? 9.325 -15.755 -9.206 1.00 54.69 102 ILE A O 1
ATOM 797 N N . HIS A 1 103 ? 9.729 -17.364 -10.705 1.00 56.69 103 HIS A N 1
ATOM 798 C CA . HIS A 1 103 ? 8.477 -18.083 -10.469 1.00 56.69 103 HIS A CA 1
ATOM 799 C C . HIS A 1 103 ? 8.368 -18.721 -9.070 1.00 56.69 103 HIS A C 1
ATOM 801 O O . HIS A 1 103 ? 7.296 -19.204 -8.712 1.00 56.69 103 HIS A O 1
ATOM 807 N N . LEU A 1 104 ? 9.460 -18.753 -8.300 1.00 55.03 104 LEU A N 1
ATOM 808 C CA . LEU A 1 104 ? 9.557 -19.386 -6.981 1.00 55.03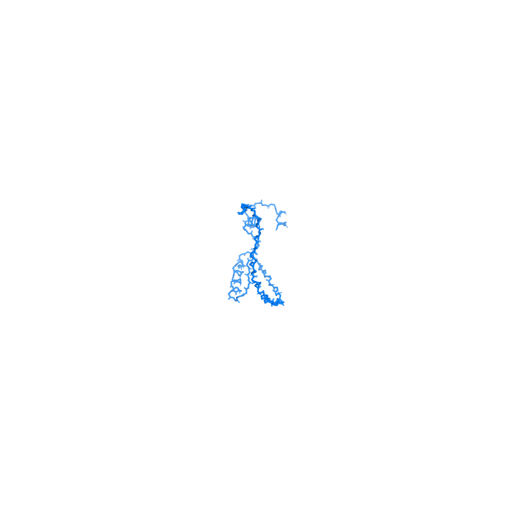 104 LEU A CA 1
ATOM 809 C C . LEU A 1 104 ? 9.622 -18.379 -5.811 1.00 55.03 104 LEU A C 1
ATOM 811 O O . LEU A 1 104 ? 9.720 -18.820 -4.664 1.00 55.03 104 LEU A O 1
ATOM 815 N N . LEU A 1 105 ? 9.600 -17.067 -6.081 1.00 52.81 105 LEU A N 1
ATOM 816 C CA . LEU A 1 105 ? 9.710 -15.972 -5.097 1.00 52.81 105 LEU A CA 1
ATOM 817 C C . LEU A 1 105 ? 8.394 -15.195 -4.957 1.00 52.81 105 LEU A C 1
ATOM 819 O O . LEU A 1 105 ? 8.133 -14.707 -3.830 1.00 52.81 105 LEU A O 1
#

Secondary structure (DSSP, 8-state):
-----------------PPPP---PPP--------------------STTSSHHHHHHHHHHHHHHTT-------SS-TTSHHHHHHHHHHTT-S---GGGTTT-

Foldseek 3Di:
DDDDDDDDDDDDDDDDDDDDDDDDDPDPPPPPPPPPPDDDDDDDDDDDPPPCSVVVLVVVCVVCVVVVHDDDDDDPPPCVDPVRVVVVCVVVVNDPDDPVVNVVD

InterPro domains:
  IPR027417 P-loop containing nucleoside triphosphate hydrolase [G3DSA:3.40.50.300] (35-105)
  IPR027417 P-loop containing nucleoside triphosphate hydrolase [SSF52540] (39-104)
  IPR039430 Thymidylate kinase-like domain [PF02223] (45-105)

Organism: NCBI:txid1764295